Protein AF-A0A973N5Y8-F1 (afdb_monomer)

Mean predicted aligned error: 12.03 Å

Foldseek 3Di:
DDDPDDPPPPPPVPDDDVVRVVVLVVVVVVLVVVLVVVLVCLVVVVDALVNLVVVLVVLPPPPPCPPDPCPVSVVVSNVVSVVSSVVSNVVRVVVVVVVD

Secondary structure (DSSP, 8-state):
--------SSSSSSS--HHHHHHHHHHHHHHHHHHHHHHHHHHTTSS-HHHHHHHHHHHSS----TT----HHHHHHHHHHHHHHHHHHHHHHHHHHH--

pLDDT: mean 73.11, std 16.36, range [40.19, 93.06]

Radius of gyration: 21.41 Å; Cα contacts (8 Å, |Δi|>4): 24; chains: 1; bounding box: 68×26×54 Å

Structure (mmCIF, N/CA/C/O backbone):
data_AF-A0A973N5Y8-F1
#
_entry.id   AF-A0A973N5Y8-F1
#
loop_
_atom_site.group_PDB
_atom_site.id
_atom_site.type_symbol
_atom_site.label_atom_id
_atom_site.label_alt_id
_atom_site.label_comp_id
_atom_site.label_asym_id
_atom_site.label_entity_id
_atom_site.label_seq_id
_atom_site.pdbx_PDB_ins_code
_atom_site.Cartn_x
_atom_site.Cartn_y
_atom_site.Cartn_z
_atom_site.occupancy
_atom_site.B_iso_or_equiv
_atom_site.auth_seq_id
_atom_site.auth_comp_id
_atom_site.auth_asym_id
_atom_site.auth_atom_id
_atom_site.pdbx_PDB_model_num
ATOM 1 N N . MET A 1 1 ? 57.271 8.982 -29.935 1.00 40.19 1 MET A N 1
ATOM 2 C CA . MET A 1 1 ? 56.330 7.895 -30.261 1.00 40.19 1 MET A CA 1
ATOM 3 C C . MET A 1 1 ? 55.714 7.512 -28.935 1.00 40.19 1 MET A C 1
ATOM 5 O O . MET A 1 1 ? 56.358 6.832 -28.152 1.00 40.19 1 MET A O 1
ATOM 9 N N . THR A 1 2 ? 54.591 8.140 -28.608 1.00 43.81 2 THR A N 1
ATOM 10 C CA . THR A 1 2 ? 53.928 7.978 -27.313 1.00 43.81 2 THR A CA 1
ATOM 11 C C . THR A 1 2 ? 52.728 7.093 -27.578 1.00 43.81 2 THR A C 1
ATOM 13 O O . THR A 1 2 ? 51.813 7.512 -28.281 1.00 43.81 2 THR A O 1
ATOM 16 N N . GLN A 1 3 ? 52.799 5.855 -27.108 1.00 41.72 3 GLN A N 1
ATOM 17 C CA . GLN A 1 3 ? 51.704 4.899 -27.149 1.00 41.72 3 GLN A CA 1
ATOM 18 C C . GLN A 1 3 ? 51.081 4.943 -25.755 1.00 41.72 3 GLN A C 1
ATOM 20 O O . GLN A 1 3 ? 51.717 4.563 -24.776 1.00 41.72 3 GLN A O 1
ATOM 25 N N . VAL A 1 4 ? 49.913 5.572 -25.671 1.00 46.62 4 VAL A N 1
ATOM 26 C CA . VAL A 1 4 ? 49.037 5.535 -24.499 1.00 46.62 4 VAL A CA 1
ATOM 27 C C . VAL A 1 4 ? 48.166 4.314 -24.756 1.00 46.62 4 VAL A C 1
ATOM 29 O O . VAL A 1 4 ? 47.388 4.327 -25.705 1.00 46.62 4 VAL A O 1
ATOM 32 N N . GLU A 1 5 ? 48.431 3.223 -24.046 1.00 47.28 5 GLU A N 1
ATOM 33 C CA . GLU A 1 5 ? 47.638 2.001 -24.151 1.00 47.28 5 GLU A CA 1
ATOM 34 C C . GLU A 1 5 ? 46.347 2.181 -23.348 1.00 47.28 5 GLU A C 1
ATOM 36 O O . GLU A 1 5 ? 46.368 2.647 -22.208 1.00 47.28 5 GLU A O 1
ATOM 41 N N . ASP A 1 6 ? 45.242 1.870 -24.019 1.00 49.34 6 ASP A N 1
ATOM 42 C CA . ASP A 1 6 ? 43.866 1.85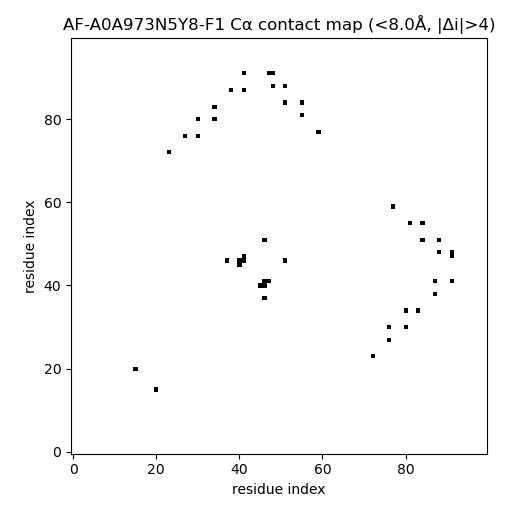7 -23.547 1.00 49.34 6 ASP A CA 1
ATOM 43 C C . ASP A 1 6 ? 43.697 1.060 -22.238 1.00 49.34 6 ASP A C 1
ATOM 45 O O . ASP A 1 6 ? 43.813 -0.164 -22.226 1.00 49.34 6 ASP A O 1
ATOM 49 N N . GLU A 1 7 ? 43.353 1.744 -21.143 1.00 46.06 7 GLU A N 1
ATOM 50 C CA . GLU A 1 7 ? 42.847 1.132 -19.897 1.00 46.06 7 GLU A CA 1
ATOM 51 C C . GLU A 1 7 ? 41.331 1.369 -19.694 1.00 46.06 7 GLU A C 1
ATOM 53 O O . GLU A 1 7 ? 40.801 1.129 -18.612 1.00 46.06 7 GLU A O 1
ATOM 58 N N . ASP A 1 8 ? 40.596 1.786 -20.732 1.00 43.88 8 ASP A N 1
ATOM 59 C CA . ASP A 1 8 ? 39.157 2.112 -20.656 1.00 43.88 8 ASP A CA 1
ATOM 60 C C . ASP A 1 8 ? 38.222 1.006 -21.205 1.00 43.88 8 ASP A C 1
ATOM 62 O O . ASP A 1 8 ? 37.059 1.259 -21.517 1.00 43.88 8 ASP A O 1
ATOM 66 N N . GLU A 1 9 ? 38.6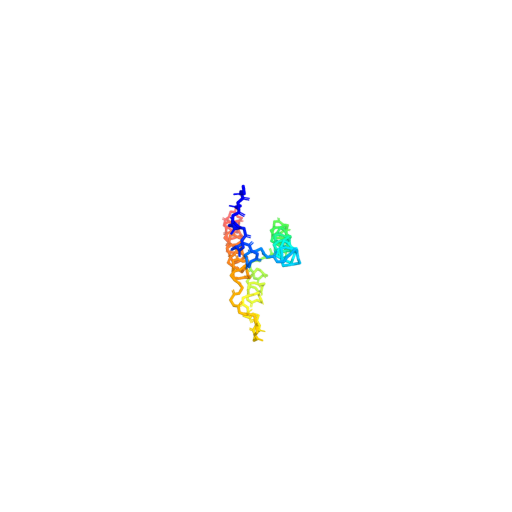80 -0.246 -21.320 1.00 44.44 9 GLU A N 1
ATOM 67 C CA . GLU A 1 9 ? 37.885 -1.338 -21.925 1.00 44.44 9 GLU A CA 1
ATOM 68 C C . GLU A 1 9 ? 37.200 -2.296 -20.925 1.00 44.44 9 GLU A C 1
ATOM 70 O O . GLU A 1 9 ? 36.705 -3.350 -21.319 1.00 44.44 9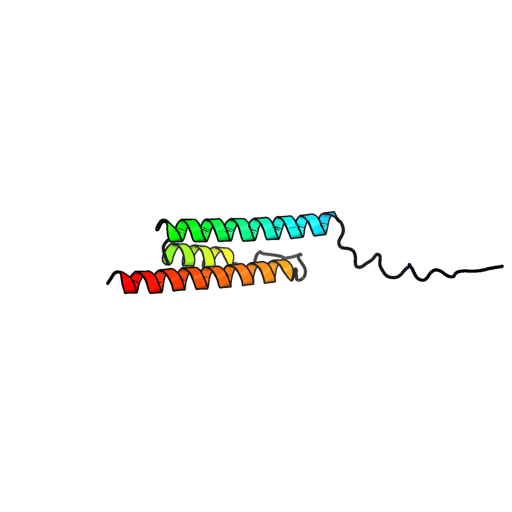 GLU A O 1
ATOM 75 N N . VAL A 1 10 ? 37.108 -1.950 -19.631 1.00 47.25 10 VAL A N 1
ATOM 76 C CA . VAL A 1 10 ? 36.554 -2.862 -18.595 1.00 47.25 10 VAL A CA 1
ATOM 77 C C . VAL A 1 10 ? 35.235 -2.392 -17.950 1.00 47.25 10 VAL A C 1
ATOM 79 O O . VAL A 1 10 ? 34.715 -3.072 -17.068 1.00 47.25 10 VAL A O 1
ATOM 82 N N . ASP A 1 11 ? 34.637 -1.274 -18.382 1.00 47.72 11 ASP A N 1
ATOM 83 C CA . ASP A 1 11 ? 33.473 -0.678 -17.681 1.00 47.72 11 ASP A CA 1
ATOM 84 C C . ASP A 1 11 ? 32.227 -0.421 -18.554 1.00 47.72 11 ASP A C 1
ATOM 86 O O . ASP A 1 11 ? 31.413 0.458 -18.270 1.00 47.72 11 ASP A O 1
ATOM 90 N N . SER A 1 12 ? 32.047 -1.183 -19.638 1.00 49.50 12 SER A N 1
ATOM 91 C CA . SER A 1 12 ? 30.816 -1.107 -20.452 1.00 49.50 12 SER A CA 1
ATOM 92 C C . SER A 1 12 ? 29.775 -2.183 -20.115 1.00 49.50 12 SER A C 1
ATOM 94 O O . SER A 1 12 ? 28.602 -1.988 -20.412 1.00 49.50 12 SER A O 1
ATOM 96 N N . ASP A 1 13 ? 30.158 -3.262 -19.422 1.00 51.03 13 ASP A N 1
ATOM 97 C CA . ASP A 1 13 ? 29.256 -4.377 -19.062 1.00 51.03 13 ASP A CA 1
ATOM 98 C C . ASP A 1 13 ? 28.498 -4.173 -17.732 1.00 51.03 13 ASP A C 1
ATOM 100 O O . ASP A 1 13 ? 27.639 -4.974 -17.368 1.00 51.03 13 ASP A O 1
ATOM 104 N N . LYS A 1 14 ? 28.801 -3.103 -16.981 1.00 54.28 14 LYS A N 1
ATOM 105 C CA . LYS A 1 14 ? 28.165 -2.787 -15.682 1.00 54.28 14 LYS A CA 1
ATOM 106 C C . LYS A 1 14 ? 27.224 -1.588 -15.711 1.00 54.28 14 LYS A C 1
ATOM 108 O O . LYS A 1 14 ? 26.580 -1.296 -14.704 1.00 54.28 14 LYS A O 1
ATOM 113 N N . ARG A 1 15 ? 27.126 -0.890 -16.840 1.00 51.53 15 ARG A N 1
ATOM 114 C CA . ARG A 1 15 ? 26.143 0.179 -17.009 1.00 51.53 15 ARG A CA 1
ATOM 115 C C . ARG A 1 15 ? 24.826 -0.480 -17.377 1.00 51.53 15 ARG A C 1
ATOM 117 O O . ARG A 1 15 ? 24.680 -0.977 -18.490 1.00 51.53 15 ARG A O 1
ATOM 124 N N . LEU A 1 16 ? 23.891 -0.509 -16.429 1.00 54.75 16 LEU A N 1
ATOM 125 C CA . LEU A 1 16 ? 22.484 -0.763 -16.729 1.00 54.75 16 LEU A CA 1
ATOM 126 C C . LEU A 1 16 ? 22.129 0.051 -17.982 1.00 54.75 16 LEU A C 1
ATOM 128 O O . LEU A 1 16 ? 22.460 1.236 -18.073 1.00 54.75 16 LEU A O 1
ATOM 132 N N . SER A 1 17 ? 21.520 -0.586 -18.983 1.00 67.12 17 SER A N 1
ATOM 133 C CA . SER A 1 17 ? 21.020 0.146 -20.148 1.00 67.12 17 SER A CA 1
ATOM 134 C C . SER A 1 17 ? 20.137 1.287 -19.632 1.00 67.12 17 SER A C 1
ATOM 136 O O . SER A 1 17 ? 19.378 1.074 -18.690 1.00 67.12 17 SER A O 1
ATOM 138 N N . MET A 1 18 ? 20.183 2.494 -20.212 1.00 64.81 18 MET A N 1
ATOM 139 C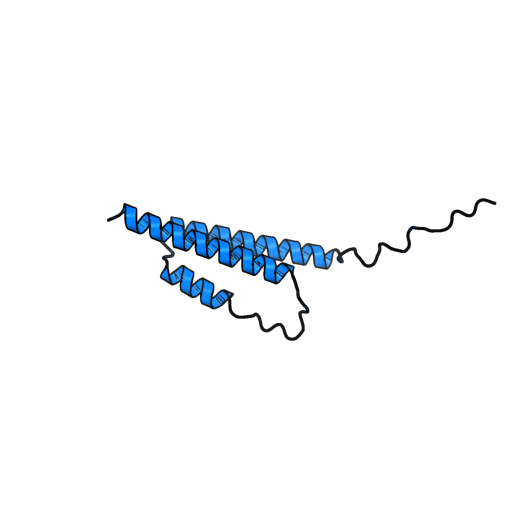 CA . MET A 1 18 ? 19.317 3.612 -19.772 1.00 64.81 18 MET A CA 1
ATOM 140 C C . MET A 1 18 ? 17.829 3.209 -19.680 1.00 64.81 18 MET A C 1
ATOM 142 O O . MET A 1 18 ? 17.061 3.796 -18.920 1.00 64.81 18 MET A O 1
ATOM 146 N N . VAL A 1 19 ? 17.423 2.197 -20.455 1.00 67.81 19 VAL A N 1
ATOM 147 C CA . VAL A 1 19 ? 16.093 1.578 -20.407 1.00 67.81 19 VAL A CA 1
ATOM 148 C C . VAL A 1 19 ? 15.861 0.798 -19.107 1.00 67.81 19 VAL A C 1
ATOM 150 O O . VAL A 1 19 ? 14.793 0.929 -18.514 1.00 67.81 19 VAL A O 1
ATOM 153 N N . ASP A 1 20 ? 16.850 0.033 -18.646 1.00 67.94 20 ASP A N 1
ATOM 154 C CA . ASP A 1 20 ? 16.780 -0.727 -17.397 1.00 67.94 20 ASP A CA 1
ATOM 155 C C . ASP A 1 20 ? 16.741 0.223 -16.196 1.00 67.94 20 ASP A C 1
ATOM 157 O O . ASP A 1 20 ? 15.892 0.065 -15.324 1.00 67.94 20 ASP A O 1
ATOM 161 N N . GLU A 1 21 ? 17.564 1.277 -16.180 1.00 65.38 21 GLU A N 1
ATOM 162 C CA . GLU A 1 21 ? 17.518 2.291 -15.114 1.00 65.38 21 GLU A CA 1
ATOM 163 C C . GLU A 1 21 ? 16.158 3.000 -15.045 1.00 65.38 21 GLU A C 1
ATOM 165 O O . GLU A 1 21 ? 15.600 3.189 -13.961 1.00 65.38 21 GLU A O 1
ATOM 170 N N . ALA A 1 22 ? 15.579 3.354 -16.197 1.00 70.19 22 ALA A N 1
ATOM 171 C CA . ALA A 1 22 ? 14.252 3.959 -16.256 1.00 70.19 22 ALA A CA 1
ATOM 172 C C . ALA A 1 22 ? 13.151 2.996 -15.778 1.00 70.19 22 ALA A C 1
ATOM 174 O O . ALA A 1 22 ? 12.215 3.419 -15.093 1.00 70.19 22 ALA A O 1
ATOM 175 N N . LEU A 1 23 ? 13.266 1.703 -16.097 1.00 69.62 23 LEU A N 1
ATOM 176 C CA . LEU A 1 23 ? 12.343 0.664 -15.637 1.00 69.62 23 LEU A CA 1
ATOM 177 C C . LEU A 1 23 ? 12.425 0.473 -14.116 1.00 69.62 23 LEU A C 1
ATOM 179 O O . LEU A 1 23 ? 11.392 0.404 -13.445 1.00 69.62 23 LEU A O 1
ATOM 183 N N . VAL A 1 24 ? 13.640 0.448 -13.566 1.00 73.62 24 VAL A N 1
ATOM 184 C CA . VAL A 1 24 ? 13.896 0.389 -12.121 1.00 73.62 24 VAL A CA 1
ATOM 185 C C . VAL A 1 24 ? 13.291 1.607 -11.421 1.00 73.62 24 VAL A C 1
ATOM 187 O O . VAL A 1 24 ? 12.496 1.454 -10.493 1.00 73.62 24 VAL A O 1
ATOM 190 N N . ALA A 1 25 ? 13.584 2.816 -11.906 1.00 76.88 25 ALA A N 1
ATOM 191 C CA . ALA A 1 25 ? 13.062 4.055 -11.335 1.00 76.88 25 ALA A CA 1
ATOM 192 C C . ALA A 1 25 ? 11.526 4.126 -11.395 1.00 76.88 25 ALA A C 1
ATOM 194 O O . ALA A 1 25 ? 10.884 4.514 -10.417 1.00 76.88 25 ALA A O 1
ATOM 195 N N . GLY A 1 26 ? 10.925 3.710 -12.515 1.00 76.38 26 GLY A N 1
ATOM 196 C CA . GLY A 1 26 ? 9.472 3.641 -12.672 1.00 76.38 26 GLY A CA 1
ATOM 197 C C . GLY A 1 26 ? 8.821 2.643 -11.712 1.00 76.38 26 GLY A C 1
ATOM 198 O O . GLY A 1 26 ? 7.779 2.939 -11.125 1.00 76.38 26 GLY A O 1
ATOM 199 N N . THR A 1 27 ? 9.464 1.494 -11.498 1.00 76.81 27 THR A N 1
ATOM 200 C CA . THR A 1 27 ? 8.995 0.467 -10.558 1.00 76.81 27 THR A CA 1
ATOM 201 C C . THR A 1 27 ? 9.045 0.975 -9.117 1.00 76.81 27 THR A C 1
ATOM 203 O O . THR A 1 27 ? 8.045 0.890 -8.409 1.00 76.81 27 THR A O 1
ATOM 206 N N . ILE A 1 28 ? 10.150 1.605 -8.704 1.00 77.75 28 ILE A N 1
ATOM 207 C CA . ILE A 1 28 ? 10.288 2.213 -7.369 1.00 77.75 28 ILE A CA 1
ATOM 208 C C . ILE A 1 28 ? 9.238 3.312 -7.155 1.00 77.75 28 ILE A C 1
ATOM 210 O O . ILE A 1 28 ? 8.588 3.366 -6.108 1.00 77.75 28 ILE A O 1
ATOM 214 N N . ALA A 1 29 ? 9.044 4.189 -8.145 1.00 81.75 29 ALA A N 1
ATOM 215 C CA . ALA A 1 29 ? 8.056 5.261 -8.064 1.00 81.75 29 ALA A CA 1
ATOM 216 C C . ALA A 1 29 ? 6.624 4.719 -7.909 1.00 81.75 29 ALA A C 1
ATOM 218 O O . ALA A 1 29 ? 5.843 5.276 -7.136 1.00 81.75 29 ALA A O 1
ATOM 219 N N . ASN A 1 30 ? 6.293 3.621 -8.597 1.00 82.00 30 ASN A N 1
ATOM 220 C CA . ASN A 1 30 ? 5.001 2.947 -8.472 1.00 82.00 30 ASN A CA 1
ATOM 221 C C . ASN A 1 30 ? 4.807 2.373 -7.061 1.00 82.00 30 ASN A C 1
ATOM 223 O O . ASN A 1 30 ? 3.825 2.719 -6.400 1.00 82.00 30 ASN A O 1
ATOM 227 N N . THR A 1 31 ? 5.776 1.594 -6.565 1.00 83.12 31 THR A N 1
ATOM 228 C CA . THR A 1 31 ? 5.730 1.014 -5.215 1.00 83.12 31 THR A CA 1
ATOM 229 C C . THR A 1 31 ? 5.543 2.103 -4.162 1.00 83.12 31 THR A C 1
ATOM 231 O O . THR A 1 31 ? 4.586 2.060 -3.392 1.00 83.12 31 THR A O 1
ATOM 234 N N . ASN A 1 32 ? 6.376 3.146 -4.178 1.00 82.88 32 ASN A N 1
ATOM 235 C CA . ASN A 1 32 ? 6.264 4.253 -3.227 1.00 82.88 32 ASN A CA 1
ATOM 236 C C . ASN A 1 32 ? 4.909 4.973 -3.329 1.00 82.88 32 ASN A C 1
ATOM 238 O O . ASN A 1 32 ? 4.301 5.298 -2.307 1.00 82.88 32 ASN A O 1
ATOM 242 N N . GLY A 1 33 ? 4.408 5.199 -4.547 1.00 86.50 33 GLY A N 1
ATOM 243 C CA . GLY A 1 33 ? 3.090 5.791 -4.770 1.00 86.50 33 GLY A CA 1
ATOM 244 C C . GLY A 1 33 ? 1.962 4.964 -4.147 1.00 86.50 33 GLY A C 1
ATOM 245 O O . GLY A 1 33 ? 1.091 5.520 -3.474 1.00 86.50 33 GLY A O 1
ATOM 246 N N . LEU A 1 34 ? 2.007 3.641 -4.312 1.00 88.00 34 LEU A N 1
ATOM 247 C CA . LEU A 1 34 ? 1.022 2.720 -3.749 1.00 88.00 34 LEU A CA 1
ATOM 248 C C . LEU A 1 34 ? 1.058 2.710 -2.215 1.00 88.00 34 LEU A C 1
ATOM 250 O O . LEU A 1 34 ? 0.004 2.807 -1.586 1.00 88.00 34 LEU A O 1
ATOM 254 N N . LEU A 1 35 ? 2.250 2.683 -1.609 1.00 87.19 35 LEU A N 1
ATOM 255 C CA . LEU A 1 35 ? 2.416 2.730 -0.150 1.00 87.19 35 LEU A CA 1
ATOM 256 C C . LEU A 1 35 ? 1.823 4.011 0.452 1.00 87.19 35 LEU A C 1
ATOM 258 O O . LEU A 1 35 ? 1.103 3.965 1.451 1.00 87.19 35 LEU A O 1
ATOM 262 N N . VAL A 1 36 ? 2.053 5.158 -0.193 1.00 90.06 36 VAL A N 1
ATOM 263 C CA . VAL A 1 36 ? 1.472 6.441 0.234 1.00 90.06 36 VAL A CA 1
ATOM 264 C C . VAL A 1 36 ? -0.056 6.424 0.144 1.00 90.06 36 VAL A C 1
ATOM 266 O O . VAL A 1 36 ? -0.732 6.964 1.024 1.00 90.06 36 VAL A O 1
ATOM 269 N N . ILE A 1 37 ? -0.620 5.830 -0.911 1.00 89.62 37 ILE A N 1
ATOM 270 C CA . ILE A 1 37 ? -2.075 5.710 -1.067 1.00 89.62 37 ILE A CA 1
ATOM 271 C C . ILE A 1 37 ? -2.656 4.826 0.041 1.00 89.62 37 ILE A C 1
ATOM 273 O O . ILE A 1 37 ? -3.605 5.252 0.699 1.00 89.62 37 ILE A O 1
ATOM 277 N N . LEU A 1 38 ? -2.063 3.656 0.300 1.00 88.75 38 LEU A N 1
ATOM 278 C CA . LEU A 1 38 ? -2.491 2.744 1.368 1.00 88.75 38 LEU A CA 1
ATOM 279 C C . LEU A 1 38 ? -2.492 3.437 2.733 1.00 88.75 38 LEU A C 1
ATOM 281 O O . LEU A 1 38 ? -3.516 3.443 3.417 1.00 88.75 38 LEU A O 1
ATOM 285 N N . ALA A 1 39 ? -1.399 4.116 3.088 1.00 88.69 39 ALA A N 1
ATOM 286 C CA . ALA A 1 39 ? -1.301 4.852 4.346 1.00 88.69 39 ALA A CA 1
ATOM 287 C C . ALA A 1 39 ? -2.409 5.914 4.491 1.00 88.69 39 ALA A C 1
ATOM 289 O O . ALA A 1 39 ? -3.005 6.064 5.558 1.00 88.69 39 ALA A O 1
ATOM 290 N N . LYS A 1 40 ? -2.744 6.629 3.407 1.00 91.12 40 LYS A N 1
ATOM 291 C CA . LYS A 1 40 ? -3.832 7.622 3.413 1.00 91.12 40 LYS A CA 1
ATOM 292 C C . LYS A 1 40 ? -5.216 6.996 3.575 1.00 91.12 40 LYS A C 1
ATOM 294 O O . LYS A 1 40 ? -6.070 7.610 4.212 1.00 91.12 40 LYS A O 1
ATOM 299 N N . LEU A 1 41 ? -5.457 5.828 2.982 1.00 92.31 41 LEU A N 1
ATOM 300 C CA . LEU A 1 41 ? -6.734 5.119 3.100 1.00 92.31 41 LEU A CA 1
ATOM 301 C C . LEU A 1 41 ? -6.943 4.591 4.524 1.00 92.31 41 LEU A C 1
ATOM 303 O O . LEU A 1 41 ? -8.022 4.786 5.085 1.00 92.31 41 LEU A O 1
ATOM 307 N N . VAL A 1 42 ? -5.893 4.045 5.141 1.00 91.38 42 VAL A N 1
ATOM 308 C CA . VAL A 1 42 ? -5.884 3.629 6.555 1.00 91.38 42 VAL A CA 1
ATOM 309 C C . VAL A 1 42 ? -6.128 4.821 7.483 1.00 91.38 42 VAL A C 1
ATOM 311 O O . VAL A 1 42 ? -7.020 4.787 8.330 1.00 91.38 42 VAL A O 1
ATOM 314 N N . ALA A 1 43 ? -5.405 5.928 7.282 1.00 87.81 43 ALA A N 1
ATOM 315 C CA . ALA A 1 43 ? -5.560 7.137 8.096 1.00 87.81 43 ALA A CA 1
ATOM 316 C C . ALA A 1 43 ? -6.973 7.746 8.017 1.00 87.81 43 ALA A C 1
ATOM 318 O O . ALA A 1 43 ? -7.427 8.384 8.963 1.00 87.81 43 ALA A O 1
ATOM 319 N N . ARG A 1 44 ? -7.686 7.549 6.900 1.00 91.69 44 ARG A N 1
ATOM 320 C CA . ARG A 1 44 ? -9.082 7.985 6.722 1.00 91.69 44 ARG A CA 1
ATOM 321 C C . ARG A 1 44 ? -10.115 6.975 7.229 1.00 91.69 44 ARG A C 1
ATOM 323 O O . ARG A 1 44 ? -11.305 7.245 7.101 1.00 91.69 44 ARG A O 1
ATOM 330 N N . GLY A 1 45 ? -9.680 5.830 7.758 1.00 87.75 45 GLY A N 1
ATOM 331 C CA . GLY A 1 45 ? -10.561 4.743 8.192 1.00 87.75 45 GLY A CA 1
ATOM 332 C C . GLY A 1 45 ? -11.295 4.052 7.042 1.00 87.75 45 GLY A C 1
ATOM 333 O O . GLY A 1 45 ? -12.321 3.427 7.274 1.00 87.75 45 GLY A O 1
ATOM 334 N N . VAL A 1 46 ? -10.807 4.200 5.805 1.00 93.06 46 VAL A N 1
ATOM 335 C CA . VAL A 1 46 ? -11.378 3.519 4.633 1.00 93.06 46 VAL A CA 1
ATOM 336 C C . VAL A 1 46 ? -10.906 2.072 4.580 1.00 93.06 46 VAL A C 1
ATOM 338 O O . VAL A 1 46 ? -11.688 1.216 4.192 1.00 93.06 46 VAL A O 1
ATOM 341 N N . PHE A 1 47 ? -9.642 1.827 4.941 1.00 91.94 47 PHE A N 1
ATOM 342 C CA . PHE A 1 47 ? -9.069 0.486 5.055 1.00 91.94 47 PHE A CA 1
ATOM 343 C C . PHE A 1 47 ? -8.877 0.126 6.520 1.00 91.94 47 PHE A C 1
ATOM 345 O O . PHE A 1 47 ? -8.320 0.919 7.289 1.00 91.94 47 PHE A O 1
ATOM 352 N N . ASP A 1 48 ? -9.298 -1.081 6.871 1.00 90.19 48 ASP A N 1
ATOM 353 C CA . AS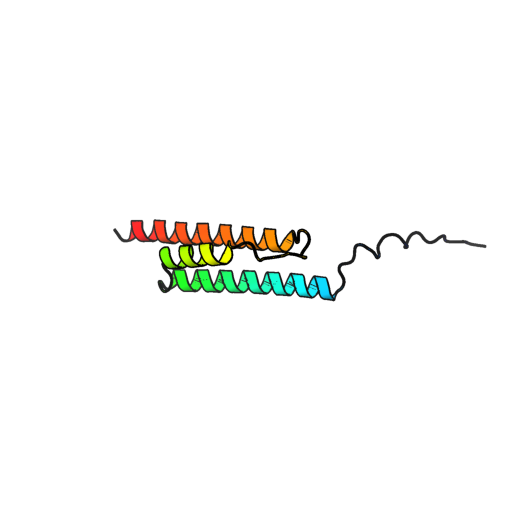P A 1 48 ? -9.078 -1.682 8.176 1.00 90.19 48 ASP A CA 1
ATOM 354 C C . ASP A 1 48 ? -8.001 -2.783 8.127 1.00 90.19 48 ASP A C 1
ATOM 356 O O . ASP A 1 48 ? -7.298 -2.986 7.131 1.00 90.19 48 ASP A O 1
ATOM 360 N N . ARG A 1 49 ? -7.815 -3.489 9.247 1.00 88.38 49 ARG A N 1
ATOM 361 C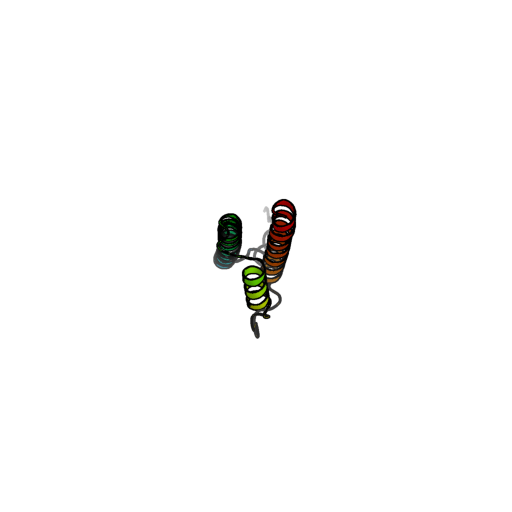 CA . ARG A 1 49 ? -6.805 -4.548 9.345 1.00 88.38 49 ARG A CA 1
ATOM 362 C C . ARG A 1 49 ? -7.097 -5.706 8.384 1.00 88.38 49 ARG A C 1
ATOM 364 O O . ARG A 1 49 ? -6.153 -6.285 7.849 1.00 88.38 49 ARG A O 1
ATOM 371 N N . ALA A 1 50 ? -8.364 -6.066 8.187 1.00 89.69 50 ALA A N 1
ATOM 372 C CA . ALA A 1 50 ? -8.739 -7.158 7.298 1.00 89.69 50 ALA A CA 1
ATOM 373 C C . ALA A 1 50 ? -8.451 -6.790 5.836 1.00 89.69 50 ALA A C 1
ATOM 375 O O . ALA A 1 50 ? -7.918 -7.624 5.103 1.00 89.69 50 ALA A O 1
ATOM 376 N N . ASP A 1 51 ? -8.697 -5.536 5.447 1.00 90.94 51 ASP A N 1
ATOM 377 C CA . ASP A 1 51 ? -8.341 -5.027 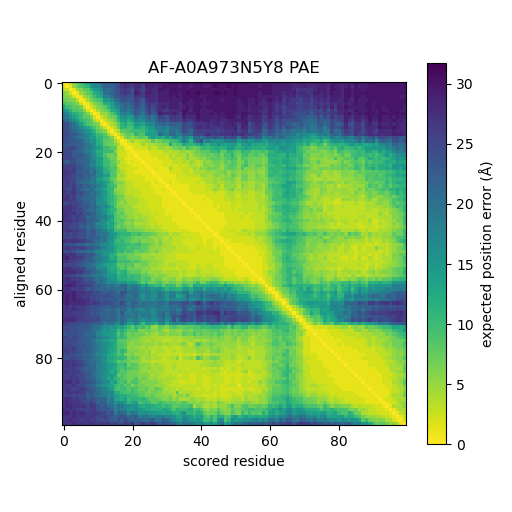4.118 1.00 90.94 51 ASP A CA 1
ATOM 378 C C . ASP A 1 51 ? -6.829 -5.101 3.868 1.00 90.94 51 ASP A C 1
ATOM 380 O O . ASP A 1 51 ? -6.386 -5.580 2.820 1.00 90.94 51 ASP A O 1
ATOM 384 N N . LEU A 1 52 ? -6.016 -4.681 4.846 1.00 89.25 52 LEU A N 1
ATOM 385 C CA . LEU A 1 52 ? -4.555 -4.761 4.743 1.00 89.25 52 LEU A CA 1
ATOM 386 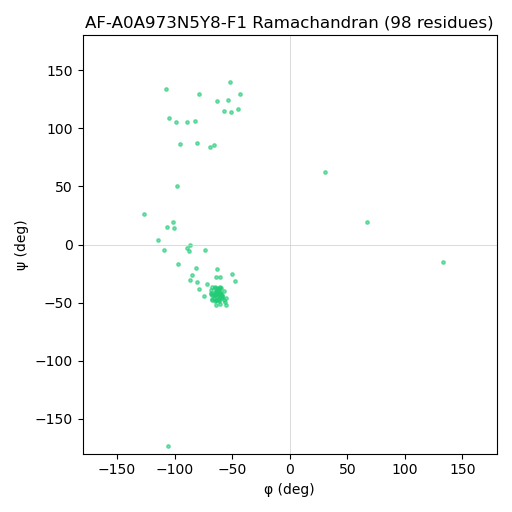C C . LEU A 1 52 ? -4.053 -6.208 4.675 1.00 89.25 52 LEU A C 1
ATOM 388 O O . LEU A 1 52 ? -3.098 -6.485 3.949 1.00 89.25 52 LEU A O 1
ATOM 392 N N . GLN A 1 53 ? -4.691 -7.135 5.397 1.00 86.56 53 GLN A N 1
ATOM 393 C CA . GLN A 1 53 ? -4.337 -8.555 5.349 1.00 86.56 53 GLN A CA 1
ATOM 394 C C . GLN A 1 53 ? -4.660 -9.148 3.979 1.00 86.56 53 GLN A C 1
ATOM 396 O O . GLN A 1 53 ? -3.795 -9.762 3.360 1.00 86.56 53 GLN A O 1
ATOM 401 N N . ALA A 1 54 ? -5.862 -8.893 3.460 1.00 87.44 54 ALA A N 1
ATOM 402 C CA . ALA A 1 54 ? -6.266 -9.352 2.134 1.00 87.44 54 ALA A CA 1
ATOM 403 C C . ALA A 1 54 ? -5.369 -8.776 1.023 1.00 87.44 54 ALA A C 1
ATOM 405 O O . ALA A 1 54 ? -5.057 -9.461 0.042 1.00 87.44 54 ALA A O 1
ATOM 406 N N . PHE A 1 55 ? -4.928 -7.525 1.182 1.00 85.38 55 PHE A N 1
ATOM 407 C CA . PHE A 1 55 ? -3.965 -6.897 0.287 1.00 85.38 55 PHE A CA 1
ATOM 408 C C . PHE A 1 55 ? -2.595 -7.596 0.346 1.00 85.38 55 PHE A C 1
ATOM 410 O O . PHE A 1 55 ? -2.063 -7.970 -0.700 1.00 85.38 55 PHE A O 1
ATOM 417 N N . SER A 1 56 ? -2.065 -7.843 1.550 1.00 82.94 56 SER A N 1
ATOM 418 C CA . SER A 1 56 ? -0.805 -8.574 1.764 1.00 82.94 56 SER A CA 1
ATOM 419 C C . SER A 1 56 ? -0.832 -9.973 1.138 1.00 82.94 56 SER A C 1
ATOM 421 O O . SER A 1 56 ? 0.057 -10.342 0.370 1.00 82.94 56 SER A O 1
ATOM 423 N N . ASP A 1 57 ? -1.905 -10.732 1.374 1.00 81.81 57 ASP A N 1
ATOM 424 C CA . ASP A 1 57 ? -2.087 -12.093 0.850 1.00 81.81 57 ASP A CA 1
ATOM 425 C C . ASP A 1 57 ? -2.164 -12.125 -0.689 1.00 81.81 57 ASP A C 1
ATOM 427 O O . ASP A 1 57 ? -1.822 -13.118 -1.337 1.00 81.81 57 ASP A O 1
ATOM 431 N N . SER A 1 58 ? -2.634 -11.034 -1.299 1.00 76.62 58 SER A N 1
ATOM 432 C CA . SER A 1 58 ? -2.717 -10.897 -2.755 1.00 76.62 58 SER A CA 1
ATOM 433 C C . SER A 1 58 ? -1.375 -10.515 -3.379 1.00 76.62 58 SER A C 1
ATOM 435 O O . SER A 1 58 ? -1.095 -10.934 -4.503 1.00 76.62 58 SER A O 1
ATOM 437 N N . TYR A 1 59 ? -0.556 -9.744 -2.661 1.00 69.88 59 TYR A N 1
ATOM 438 C CA . TYR A 1 59 ? 0.733 -9.241 -3.137 1.00 69.88 59 TYR A CA 1
ATOM 439 C C . TYR A 1 59 ? 1.895 -10.220 -2.902 1.00 69.88 59 TYR A C 1
ATOM 441 O O . TYR A 1 59 ? 2.816 -10.292 -3.710 1.00 69.88 59 TYR A O 1
ATOM 449 N N . SER A 1 60 ? 1.818 -11.021 -1.836 1.00 62.78 60 SER A N 1
ATOM 450 C CA . SER A 1 60 ? 2.796 -12.060 -1.472 1.00 62.78 60 SER A CA 1
ATOM 451 C C . SER A 1 60 ? 2.748 -13.309 -2.361 1.00 62.78 60 SER A C 1
ATOM 453 O O . SER A 1 60 ? 3.584 -14.205 -2.223 1.00 62.78 60 SER A O 1
ATOM 455 N N . LYS A 1 61 ? 1.798 -13.399 -3.305 1.00 59.09 61 LYS A N 1
ATOM 456 C CA . LYS A 1 61 ? 1.827 -14.475 -4.300 1.00 59.09 61 LYS A CA 1
ATOM 457 C C . LYS A 1 61 ? 3.096 -14.318 -5.134 1.00 59.09 61 LYS A C 1
ATOM 459 O O . LYS A 1 61 ? 3.270 -13.254 -5.730 1.00 59.09 61 LYS A O 1
ATOM 464 N N . PRO A 1 62 ? 3.961 -15.351 -5.207 1.00 54.81 62 PRO A N 1
ATOM 465 C CA . PRO A 1 62 ? 5.145 -15.289 -6.040 1.00 54.81 62 PRO A CA 1
ATOM 466 C C . PRO A 1 62 ? 4.658 -15.003 -7.450 1.00 54.81 62 PRO A C 1
ATOM 468 O O . PRO A 1 62 ? 3.888 -15.775 -8.027 1.00 54.81 62 PRO A O 1
ATOM 471 N N . LEU A 1 63 ? 5.031 -13.837 -7.964 1.00 54.38 63 LEU A N 1
ATOM 472 C CA . LEU A 1 63 ? 4.814 -13.525 -9.357 1.00 54.38 63 LEU A CA 1
ATOM 473 C C . LEU A 1 63 ? 5.457 -14.679 -10.141 1.00 54.38 63 LEU A C 1
ATOM 475 O O . LEU A 1 63 ? 6.609 -15.032 -9.888 1.00 54.38 63 LEU A O 1
ATOM 479 N N . ASP A 1 64 ? 4.676 -15.333 -11.001 1.00 49.81 64 ASP A N 1
ATOM 480 C CA . ASP A 1 64 ? 5.107 -16.524 -11.735 1.00 49.81 64 ASP A CA 1
ATOM 481 C C . ASP A 1 64 ? 6.173 -16.111 -12.757 1.00 49.81 64 ASP A C 1
ATOM 483 O O . ASP A 1 64 ? 5.908 -15.728 -13.896 1.00 49.81 64 ASP A O 1
ATOM 487 N N . HIS A 1 65 ? 7.404 -16.042 -12.274 1.00 53.78 65 HIS A N 1
ATOM 488 C CA . HIS A 1 65 ? 8.554 -15.505 -12.967 1.00 53.78 65 HIS A CA 1
ATOM 489 C C . HIS A 1 65 ? 9.365 -16.636 -13.587 1.00 53.78 65 HIS A C 1
ATOM 491 O O . HIS A 1 65 ? 10.582 -16.711 -13.405 1.00 53.78 65 HIS A O 1
ATOM 497 N N . VAL A 1 66 ? 8.719 -17.532 -14.335 1.00 41.84 66 VAL A N 1
ATOM 498 C CA . VAL A 1 66 ? 9.436 -18.486 -15.189 1.00 41.84 66 VAL A CA 1
ATOM 499 C C . VAL A 1 66 ? 10.146 -17.681 -16.288 1.00 41.84 66 VAL A C 1
ATOM 501 O O . VAL A 1 66 ? 9.601 -17.439 -17.360 1.00 41.84 66 VAL A O 1
ATOM 504 N N . GLY A 1 67 ? 11.350 -17.188 -15.977 1.00 52.47 67 GLY A N 1
ATOM 505 C CA . GLY A 1 67 ? 12.199 -16.389 -16.866 1.00 52.47 67 GLY A CA 1
ATOM 506 C C . GLY A 1 67 ? 12.810 -15.116 -16.264 1.00 52.47 67 GLY A C 1
ATOM 507 O O . GLY A 1 67 ? 13.770 -14.611 -16.841 1.00 52.47 67 GLY A O 1
ATOM 508 N N . MET A 1 68 ? 12.338 -14.606 -15.117 1.00 54.88 68 MET A N 1
ATOM 509 C CA . MET A 1 68 ? 12.977 -13.449 -14.464 1.00 54.88 68 MET A CA 1
ATOM 510 C C . MET A 1 68 ? 13.946 -13.946 -13.400 1.00 54.88 68 MET A C 1
ATOM 512 O O . MET A 1 68 ? 13.594 -14.125 -12.238 1.00 54.88 68 MET A O 1
ATOM 516 N N . ARG A 1 69 ? 15.171 -14.229 -13.843 1.00 48.78 69 ARG A N 1
ATOM 517 C CA . ARG A 1 69 ? 16.328 -14.472 -12.976 1.00 48.78 69 ARG A CA 1
ATOM 518 C C . ARG A 1 69 ? 16.353 -13.408 -11.871 1.00 48.78 69 ARG A C 1
ATOM 520 O O . ARG A 1 69 ? 16.460 -12.235 -12.206 1.00 48.78 69 ARG A O 1
ATOM 527 N N . GLU A 1 70 ? 16.216 -13.834 -10.615 1.00 52.44 70 GLU A N 1
ATOM 528 C CA . GLU A 1 70 ? 16.694 -13.141 -9.405 1.00 52.44 70 GLU A CA 1
ATOM 529 C C . GLU A 1 70 ? 16.723 -11.608 -9.511 1.00 52.44 70 GLU A C 1
ATOM 531 O O . GLU A 1 70 ? 17.786 -10.991 -9.469 1.00 52.44 70 GLU A O 1
ATOM 536 N N . ASN A 1 71 ? 15.571 -10.964 -9.704 1.00 64.31 71 ASN A N 1
ATOM 537 C CA . ASN A 1 71 ? 15.556 -9.508 -9.716 1.00 64.31 71 ASN A CA 1
ATOM 538 C C . ASN A 1 71 ? 15.554 -9.031 -8.259 1.00 64.31 71 ASN A C 1
ATOM 540 O O . ASN A 1 71 ? 14.491 -8.848 -7.669 1.00 64.31 71 ASN A O 1
ATOM 544 N N . GLU A 1 72 ? 16.748 -8.885 -7.672 1.00 70.00 72 GLU A N 1
ATOM 545 C CA . GLU A 1 72 ? 16.959 -8.424 -6.289 1.00 70.00 72 GLU A CA 1
ATOM 546 C C . GLU A 1 72 ? 16.142 -7.165 -5.970 1.00 70.00 72 GLU A C 1
ATOM 548 O O . GLU A 1 72 ? 15.680 -6.998 -4.847 1.00 70.00 72 GLU A O 1
ATOM 553 N N . LEU A 1 73 ? 15.895 -6.306 -6.964 1.00 70.56 73 LEU A N 1
ATOM 554 C CA . LEU A 1 73 ? 15.038 -5.135 -6.819 1.00 70.56 73 LEU A CA 1
ATOM 555 C C . LEU A 1 73 ? 13.574 -5.495 -6.542 1.00 70.56 73 LEU A C 1
ATOM 557 O O . LEU A 1 73 ? 12.940 -4.863 -5.703 1.00 70.56 73 LEU A O 1
ATOM 561 N N . VAL A 1 74 ? 13.016 -6.480 -7.250 1.00 72.94 74 VAL A N 1
ATOM 562 C CA . VAL A 1 74 ? 11.630 -6.921 -7.030 1.00 72.94 74 VAL A CA 1
ATOM 563 C C . VAL A 1 74 ? 11.496 -7.478 -5.617 1.00 72.94 74 VAL A C 1
ATOM 565 O O . VAL A 1 74 ? 10.556 -7.107 -4.918 1.00 72.94 74 VAL A O 1
ATOM 568 N N . SER A 1 75 ? 12.472 -8.273 -5.170 1.00 76.12 75 SER A N 1
ATOM 569 C CA . SER A 1 75 ? 12.531 -8.765 -3.791 1.00 76.12 75 SER A CA 1
ATOM 570 C C . SER A 1 75 ? 12.643 -7.622 -2.775 1.00 76.12 75 SER A C 1
ATOM 572 O O . SER A 1 75 ? 11.831 -7.552 -1.863 1.00 76.12 75 SER A O 1
ATOM 574 N N . GLN A 1 76 ? 13.542 -6.651 -2.978 1.00 77.00 76 GLN A N 1
ATOM 575 C CA . GLN A 1 76 ? 13.661 -5.477 -2.097 1.00 77.00 76 GLN A CA 1
ATOM 576 C C . GLN A 1 76 ? 12.362 -4.654 -2.025 1.00 77.00 76 GLN A C 1
ATOM 578 O O . GLN A 1 76 ? 12.001 -4.139 -0.967 1.00 77.00 76 GLN A O 1
ATOM 583 N N . MET A 1 77 ? 11.639 -4.522 -3.140 1.00 79.31 77 MET A N 1
ATOM 584 C CA . MET A 1 77 ? 10.352 -3.821 -3.178 1.00 79.31 77 MET A CA 1
ATOM 585 C C . MET A 1 77 ? 9.235 -4.611 -2.491 1.00 79.31 77 MET A C 1
ATOM 587 O O . MET A 1 77 ? 8.364 -4.000 -1.869 1.00 79.31 77 MET A O 1
ATOM 591 N N . GLN A 1 78 ? 9.259 -5.944 -2.574 1.00 79.75 78 GLN A N 1
ATOM 592 C CA . GLN A 1 78 ? 8.366 -6.807 -1.800 1.00 79.75 78 GLN A CA 1
ATOM 593 C C . GLN A 1 78 ? 8.638 -6.658 -0.300 1.00 79.75 78 GLN A C 1
ATOM 595 O O . GLN A 1 78 ? 7.706 -6.353 0.441 1.00 79.75 78 GLN A O 1
ATOM 600 N N . ASP A 1 79 ? 9.902 -6.717 0.124 1.00 84.12 79 ASP A N 1
ATOM 601 C CA . ASP A 1 79 ? 10.298 -6.541 1.527 1.00 84.12 79 ASP A CA 1
ATOM 602 C C . ASP A 1 79 ? 9.866 -5.168 2.076 1.00 84.12 79 ASP A C 1
ATOM 604 O O . ASP A 1 79 ? 9.318 -5.056 3.178 1.00 84.12 79 ASP A O 1
ATOM 608 N N . GLN A 1 80 ? 10.059 -4.097 1.294 1.00 83.31 80 GLN A N 1
ATOM 609 C CA . GLN A 1 80 ? 9.635 -2.746 1.677 1.00 83.31 80 GLN A CA 1
ATOM 610 C C . GLN A 1 80 ? 8.109 -2.653 1.838 1.00 83.31 80 GLN A C 1
ATOM 612 O O . GLN A 1 80 ? 7.610 -1.979 2.750 1.00 83.31 80 GLN A O 1
ATOM 617 N N . MET A 1 81 ? 7.360 -3.323 0.960 1.00 85.44 81 MET A N 1
ATOM 618 C CA . MET A 1 81 ? 5.906 -3.360 1.043 1.00 85.44 81 MET A CA 1
ATOM 619 C C . MET A 1 81 ? 5.425 -4.137 2.267 1.00 85.44 81 MET A C 1
ATOM 621 O O . MET A 1 81 ? 4.583 -3.622 3.003 1.00 85.44 81 MET A O 1
ATOM 625 N N . GLU A 1 82 ? 5.982 -5.319 2.524 1.00 87.19 82 GLU A N 1
ATOM 626 C CA . GLU A 1 82 ? 5.642 -6.134 3.694 1.00 87.19 82 GLU A CA 1
ATOM 627 C C . GLU A 1 82 ? 5.913 -5.390 5.006 1.00 87.19 82 GLU A C 1
ATOM 629 O O . GLU A 1 82 ? 5.048 -5.349 5.884 1.00 87.19 82 GLU A O 1
ATOM 634 N N . SER A 1 83 ? 7.064 -4.717 5.109 1.00 87.00 83 SER A N 1
ATOM 635 C CA . SER A 1 83 ? 7.408 -3.894 6.274 1.00 87.00 83 SER A CA 1
ATOM 636 C C . SER A 1 83 ? 6.382 -2.779 6.511 1.00 87.00 83 SER A C 1
ATOM 638 O O . SER A 1 83 ? 5.874 -2.608 7.621 1.00 87.00 83 SER A O 1
ATOM 640 N N . THR A 1 84 ? 5.993 -2.064 5.450 1.00 87.31 84 THR A N 1
ATOM 641 C CA . THR A 1 84 ? 5.009 -0.975 5.558 1.00 87.31 84 THR A CA 1
ATOM 642 C C . THR A 1 84 ? 3.631 -1.503 5.966 1.00 87.31 84 THR A C 1
ATOM 644 O O . THR A 1 84 ? 2.947 -0.897 6.791 1.00 87.31 84 THR A O 1
ATOM 647 N N . LEU A 1 85 ? 3.204 -2.644 5.415 1.00 88.00 85 LEU A N 1
ATOM 648 C CA . LEU A 1 85 ? 1.935 -3.272 5.788 1.00 88.00 85 LEU A CA 1
ATOM 649 C C . LEU A 1 85 ? 1.929 -3.682 7.265 1.00 88.00 85 LEU A C 1
ATOM 651 O O . LEU A 1 85 ? 0.940 -3.432 7.958 1.00 88.00 85 LEU A O 1
ATOM 655 N N . ALA A 1 86 ? 3.034 -4.236 7.769 1.00 89.00 86 ALA A N 1
ATOM 656 C CA . ALA A 1 86 ? 3.178 -4.581 9.179 1.00 89.00 86 ALA A CA 1
ATOM 657 C C . ALA A 1 86 ? 3.077 -3.343 10.091 1.00 89.00 86 ALA A C 1
ATOM 659 O O . ALA A 1 86 ? 2.383 -3.384 11.112 1.00 89.00 86 ALA A O 1
ATOM 660 N N . GLU A 1 87 ? 3.702 -2.224 9.712 1.00 90.12 87 GLU A N 1
ATOM 661 C CA . GLU A 1 87 ? 3.586 -0.953 10.437 1.00 90.12 87 GLU A CA 1
ATOM 662 C C . GLU A 1 87 ? 2.149 -0.416 10.449 1.00 90.12 87 GLU A C 1
ATOM 664 O O . GLU A 1 87 ? 1.652 -0.018 11.503 1.00 90.12 87 GLU A O 1
ATOM 669 N N . LEU A 1 88 ? 1.446 -0.451 9.313 1.00 89.75 88 LEU A N 1
ATOM 670 C CA . LEU A 1 88 ? 0.054 0.003 9.226 1.00 89.75 88 LEU A CA 1
ATOM 671 C C . LEU A 1 88 ? -0.889 -0.868 10.064 1.00 89.75 88 LEU A C 1
ATOM 673 O O . LEU A 1 88 ? -1.755 -0.347 10.770 1.00 89.75 88 LEU A O 1
ATOM 677 N N . MET A 1 89 ? -0.703 -2.190 10.043 1.00 88.81 89 MET A N 1
ATOM 678 C CA . MET A 1 89 ? -1.460 -3.098 10.905 1.00 88.81 89 MET A CA 1
ATOM 679 C C . MET A 1 89 ? -1.184 -2.831 12.384 1.00 88.81 89 MET A C 1
ATOM 681 O O . MET A 1 89 ? -2.115 -2.838 13.192 1.00 88.81 89 MET A O 1
ATOM 685 N N . ARG A 1 90 ? 0.075 -2.574 12.757 1.00 90.00 90 ARG A N 1
ATOM 686 C CA . ARG A 1 90 ? 0.439 -2.191 14.123 1.00 90.00 90 ARG A CA 1
ATOM 687 C C . ARG A 1 90 ? -0.224 -0.874 14.528 1.00 90.00 90 ARG A C 1
ATOM 689 O O . ARG A 1 90 ? -0.832 -0.833 15.590 1.00 90.00 90 ARG A O 1
ATOM 696 N N . TYR A 1 91 ? -0.172 0.147 13.676 1.00 89.06 91 TYR A N 1
ATOM 697 C CA . TYR A 1 91 ? -0.823 1.438 13.907 1.00 89.06 91 TYR A CA 1
ATOM 698 C C . TYR A 1 91 ? -2.326 1.287 14.177 1.00 89.06 91 TYR A C 1
ATOM 700 O O . TYR A 1 91 ? -2.833 1.838 15.150 1.00 89.06 91 TYR A O 1
ATOM 708 N N . LEU A 1 92 ? -3.033 0.487 13.369 1.00 87.81 92 LEU A N 1
ATOM 709 C CA . LEU A 1 92 ? -4.450 0.185 13.603 1.00 87.81 92 LEU A CA 1
ATOM 710 C C . LEU A 1 92 ? -4.670 -0.510 14.953 1.00 87.81 92 LEU A C 1
ATOM 712 O O . LEU A 1 92 ? -5.575 -0.152 15.692 1.00 87.81 92 LEU A O 1
ATOM 716 N N . SER A 1 93 ? -3.788 -1.446 15.310 1.00 87.75 93 SER A N 1
ATOM 717 C CA . SER A 1 93 ? -3.846 -2.159 16.595 1.00 87.75 93 SER A CA 1
ATOM 718 C C . SER A 1 93 ? -3.701 -1.242 17.807 1.00 87.75 93 SER A C 1
ATOM 720 O O . SER A 1 93 ? -4.260 -1.530 18.859 1.00 87.75 93 SER A O 1
ATOM 722 N N . GLU A 1 94 ? -2.853 -0.219 17.691 1.00 88.62 94 GLU A N 1
ATOM 723 C CA . GLU A 1 94 ? -2.615 0.770 18.742 1.00 88.62 94 GLU A CA 1
ATOM 724 C C . GLU A 1 94 ? -3.805 1.731 18.827 1.00 88.62 94 GLU A C 1
ATOM 726 O O . GLU A 1 94 ? -4.328 1.935 19.917 1.00 88.62 94 GLU A O 1
ATOM 731 N N . ARG A 1 95 ? -4.316 2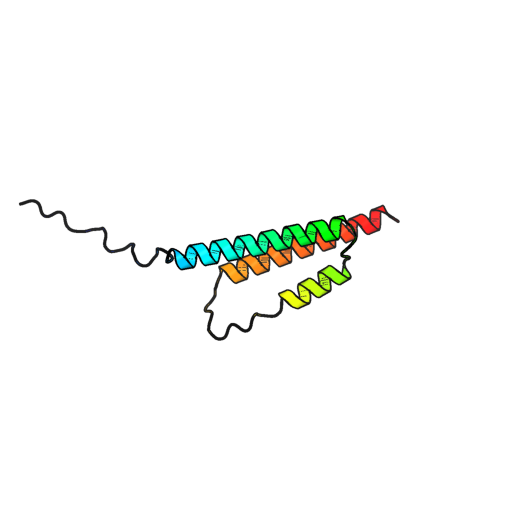.207 17.684 1.00 84.56 95 ARG A N 1
ATOM 732 C CA . ARG A 1 95 ? -5.508 3.064 17.633 1.00 84.56 95 ARG A CA 1
ATOM 733 C C . ARG A 1 95 ? -6.742 2.396 18.245 1.00 84.56 95 ARG A C 1
ATOM 735 O O . ARG A 1 95 ? -7.417 3.015 19.053 1.00 84.56 95 ARG A O 1
ATOM 742 N N . ASP A 1 96 ? -6.993 1.129 17.917 1.00 77.69 96 ASP A N 1
ATOM 743 C CA . ASP A 1 96 ? -8.137 0.378 18.454 1.00 77.69 96 ASP A CA 1
ATOM 744 C C . ASP A 1 96 ? -8.065 0.196 19.985 1.00 77.69 96 ASP A C 1
ATOM 746 O O . ASP A 1 96 ? -9.085 -0.059 20.613 1.00 77.69 96 ASP A O 1
ATOM 750 N N . ARG A 1 97 ? -6.874 0.304 20.598 1.00 76.62 97 ARG A N 1
ATOM 751 C CA . ARG A 1 97 ? -6.701 0.259 22.064 1.00 76.62 97 ARG A CA 1
ATOM 752 C C . ARG A 1 97 ? -6.912 1.607 22.740 1.00 76.62 97 ARG A C 1
ATOM 754 O O . ARG A 1 97 ? -7.198 1.621 23.929 1.00 76.62 97 ARG A O 1
ATOM 761 N N . ASP A 1 98 ? -6.694 2.703 22.021 1.00 70.12 98 ASP A N 1
ATOM 762 C CA . ASP A 1 98 ? -6.886 4.057 22.544 1.00 70.12 98 ASP A CA 1
ATOM 763 C C . ASP A 1 98 ? -8.369 4.483 22.495 1.00 70.12 98 ASP A C 1
ATOM 765 O O . ASP A 1 98 ? -8.764 5.398 23.219 1.00 70.12 98 ASP A O 1
ATOM 769 N N . ASP A 1 99 ? -9.183 3.820 21.663 1.00 62.84 99 ASP A N 1
ATOM 770 C CA . ASP A 1 99 ? -10.624 4.068 21.499 1.00 62.84 99 ASP A CA 1
ATOM 771 C C . ASP A 1 99 ? -11.528 3.247 22.466 1.00 62.84 99 ASP A C 1
ATOM 773 O O . ASP A 1 99 ? -12.747 3.448 22.454 1.00 62.84 99 ASP A O 1
ATOM 777 N N . ASP A 1 100 ? -10.962 2.360 23.302 1.00 52.88 100 ASP A N 1
ATOM 778 C CA . ASP A 1 100 ? -11.653 1.444 24.249 1.00 52.88 100 ASP A CA 1
ATOM 779 C C . ASP A 1 100 ? -11.413 1.848 25.726 1.00 52.88 100 ASP A C 1
ATOM 781 O O . ASP A 1 100 ? -12.383 1.867 26.525 1.00 52.88 100 ASP A O 1
#

Sequence (100 aa):
MTQVEDEDEVDSDKRLSMVDEALVAGTIANTNGLLVILAKLVARGVFDRADLQAFSDSYSKPLDHVGMRENELVSQMQDQMESTLAELMRYLSERDRDDD

Solvent-accessible surface area (backbone atoms only — not comparable to full-atom values): 6193 Å² total; per-residue (Å²): 139,85,82,81,78,88,84,79,85,82,70,74,90,75,58,69,51,75,66,52,52,51,51,50,53,51,50,52,52,48,52,55,51,51,53,54,51,51,52,53,34,41,75,69,67,74,40,54,64,67,54,54,48,56,50,48,66,64,64,69,51,78,72,88,52,92,80,61,75,82,53,63,64,60,53,52,53,49,53,53,48,55,53,49,51,52,51,52,46,49,50,52,57,51,51,63,60,75,78,108